Protein AF-A0A7C6DXX5-F1 (afdb_monomer_lite)

pLDDT: mean 93.82, std 5.41, range [56.0, 97.12]

Sequence (101 aa):
MEIGLVSYEPKKVMGFDIHVYYAKRADGSILTPAEHMYNDITCFCDAKTIRSHPNLVAISADGPALRKNRKVNMPWDYLCPTEESYRENLLGLIKNVGSRA

Secondary structure (DSSP, 8-state):
---EEEESSS---TT-SEEEEEEE-TTS-B-PPPTTSEEEE--S--HHHHHH-GGGB-EETTEE--TT-TTT--SS--B-TT-HHHHHHHHHHHHHHHT--

Foldseek 3Di:
DFAEDEDCDLDDDPPHPAYEHAQADLCQDGHDARAPHHYDHDQFRHVPCCVVCVVQFDADPQGGQACPSPSVNHPGTTGDCPPPVSVVVSVVSVVVNVVRD

Radius of gyration: 15.75 Å; chains: 1; bounding box: 38×30×40 Å

Structure (mmCIF, N/CA/C/O backbone):
data_AF-A0A7C6DXX5-F1
#
_entry.id   AF-A0A7C6DXX5-F1
#
loop_
_atom_site.group_PDB
_atom_site.id
_atom_site.type_symbol
_atom_site.label_atom_id
_atom_site.label_alt_id
_atom_site.label_comp_id
_atom_site.label_asym_id
_atom_site.label_entity_id
_atom_site.label_seq_id
_atom_site.pdbx_PDB_ins_code
_atom_site.Cartn_x
_atom_site.Cartn_y
_atom_site.Cartn_z
_atom_site.occupancy
_atom_site.B_iso_or_equiv
_atom_site.auth_seq_id
_atom_site.auth_comp_id
_atom_site.auth_asym_id
_atom_site.auth_atom_id
_atom_site.pdbx_PDB_model_num
ATOM 1 N N . MET A 1 1 ? -18.892 -18.071 11.726 1.00 86.75 1 MET A N 1
ATOM 2 C CA . MET A 1 1 ? -18.371 -17.359 10.543 1.00 86.75 1 MET A CA 1
ATOM 3 C C . MET A 1 1 ? -18.289 -15.905 10.940 1.00 86.75 1 MET A C 1
ATOM 5 O O . MET A 1 1 ? -19.307 -15.399 11.389 1.00 86.75 1 MET A O 1
ATOM 9 N N . GLU A 1 2 ? -17.109 -15.301 10.858 1.00 93.94 2 GLU A N 1
ATOM 10 C CA . GLU A 1 2 ? -16.920 -13.872 11.135 1.00 93.94 2 GLU A CA 1
ATOM 11 C C . GLU A 1 2 ? -17.152 -13.061 9.852 1.00 93.94 2 GLU A C 1
ATOM 13 O O . GLU A 1 2 ? -16.844 -13.535 8.754 1.00 93.94 2 GLU A O 1
ATOM 18 N N . ILE A 1 3 ? -17.704 -11.855 9.983 1.00 96.00 3 ILE A N 1
ATOM 19 C CA . ILE A 1 3 ? -17.984 -10.928 8.883 1.00 96.00 3 ILE A CA 1
ATOM 20 C C . ILE A 1 3 ? -17.135 -9.667 9.064 1.00 96.00 3 ILE A C 1
ATOM 22 O O . ILE A 1 3 ? -17.234 -8.964 10.070 1.00 96.00 3 ILE A O 1
ATOM 26 N N . GLY A 1 4 ? -16.315 -9.356 8.059 1.00 96.38 4 GLY A N 1
ATOM 27 C CA . GLY A 1 4 ? -15.484 -8.154 8.030 1.00 96.38 4 GLY A CA 1
ATOM 28 C C . GLY A 1 4 ? -16.083 -7.018 7.202 1.00 96.38 4 GLY A C 1
ATOM 29 O O . GLY A 1 4 ? -16.708 -7.252 6.168 1.00 96.38 4 GLY A O 1
ATOM 30 N N . LEU A 1 5 ? -15.840 -5.781 7.636 1.00 96.62 5 LEU A N 1
ATOM 31 C CA . LEU A 1 5 ? -16.120 -4.553 6.900 1.00 96.62 5 LEU A CA 1
ATOM 32 C C . LEU A 1 5 ? -14.812 -3.831 6.583 1.00 96.62 5 LEU A C 1
ATOM 34 O O . LEU A 1 5 ? -14.060 -3.482 7.491 1.00 96.62 5 LEU A O 1
ATOM 38 N N . VAL A 1 6 ? -14.590 -3.537 5.304 1.00 96.38 6 VAL A N 1
ATOM 39 C CA . VAL A 1 6 ? -13.553 -2.598 4.867 1.00 96.38 6 VAL A CA 1
ATOM 40 C C . VAL A 1 6 ? -14.210 -1.249 4.577 1.00 96.38 6 VAL A C 1
ATOM 42 O O . VAL A 1 6 ? -15.165 -1.185 3.801 1.00 96.38 6 VAL A O 1
ATOM 45 N N . SER A 1 7 ? -13.730 -0.173 5.201 1.00 95.25 7 SER A N 1
ATOM 46 C CA . SER A 1 7 ? -14.334 1.160 5.115 1.00 95.25 7 SER A CA 1
ATOM 47 C C . SER A 1 7 ? -13.324 2.264 4.792 1.00 95.25 7 SER A C 1
ATOM 49 O O . SER A 1 7 ? -12.125 2.187 5.067 1.00 95.25 7 SER A O 1
ATOM 51 N N . TYR A 1 8 ? -13.846 3.352 4.223 1.00 94.50 8 TYR A N 1
ATOM 52 C CA . TYR A 1 8 ? -13.109 4.603 4.005 1.00 94.50 8 TYR A CA 1
ATOM 53 C C . TYR A 1 8 ? -13.270 5.611 5.147 1.00 94.50 8 TYR A C 1
ATOM 55 O O . TYR A 1 8 ? -12.672 6.688 5.093 1.00 94.50 8 TYR A O 1
ATOM 63 N N . GLU A 1 9 ? -14.052 5.261 6.168 1.00 93.88 9 GLU A N 1
ATOM 64 C CA . GLU A 1 9 ? -14.281 6.051 7.376 1.00 93.88 9 GLU A CA 1
ATOM 65 C C . GLU A 1 9 ? -13.776 5.284 8.605 1.00 93.88 9 GLU A C 1
ATOM 67 O O . GLU A 1 9 ? -14.031 4.076 8.700 1.00 93.88 9 GLU A O 1
ATOM 72 N N . PRO A 1 10 ? -13.104 5.954 9.560 1.00 94.12 10 PRO A N 1
ATOM 73 C CA . PRO A 1 10 ? -12.587 5.334 10.778 1.00 94.12 10 PRO A CA 1
ATOM 74 C C . PRO A 1 10 ? -13.713 5.160 11.810 1.00 94.12 10 PRO A C 1
ATOM 76 O O . PRO A 1 10 ? -13.696 5.745 12.891 1.00 94.12 10 PRO A O 1
ATOM 79 N N . LYS A 1 11 ? -14.757 4.411 11.443 1.00 94.31 11 LYS A N 1
ATOM 80 C CA . LYS A 1 11 ? -15.964 4.225 12.251 1.00 94.31 11 LYS A CA 1
ATOM 81 C C . LYS A 1 11 ? -16.370 2.758 12.285 1.00 94.31 11 LYS A C 1
ATOM 83 O O . LYS A 1 11 ? -16.503 2.114 11.246 1.00 94.31 11 LYS A O 1
ATOM 88 N N . LYS A 1 12 ? -16.647 2.254 13.489 1.00 94.06 12 LYS A N 1
ATOM 89 C CA . LYS A 1 12 ? -17.231 0.924 13.677 1.00 94.06 12 LYS A CA 1
ATOM 90 C C . LYS A 1 12 ? -18.717 0.932 13.336 1.00 94.06 12 LYS A C 1
ATOM 92 O O . LYS A 1 12 ? -19.463 1.827 13.735 1.00 94.06 12 LYS A O 1
ATOM 97 N N . VAL A 1 13 ? -19.132 -0.094 12.604 1.00 95.12 13 VAL A N 1
ATOM 98 C CA . VAL A 1 13 ? -20.520 -0.332 12.198 1.00 95.12 13 VAL A CA 1
ATOM 99 C C . VAL A 1 13 ? -21.017 -1.601 12.880 1.00 95.12 13 VAL A C 1
ATOM 101 O O . VAL A 1 13 ? -20.318 -2.614 12.879 1.00 95.12 13 VAL A O 1
ATOM 104 N N . MET A 1 14 ? -22.213 -1.531 13.468 1.00 95.44 14 MET A N 1
ATOM 105 C CA . MET A 1 14 ? -22.872 -2.667 14.117 1.00 95.44 14 MET A CA 1
ATOM 106 C C . MET A 1 14 ? -23.120 -3.810 13.124 1.00 95.44 14 MET A C 1
ATOM 108 O O . MET A 1 14 ? -23.445 -3.559 11.965 1.00 95.44 14 MET A O 1
ATOM 112 N N . GLY A 1 15 ? -23.018 -5.054 13.597 1.00 95.62 15 GLY A N 1
ATOM 113 C CA . GLY A 1 15 ? -23.259 -6.254 12.784 1.00 95.62 15 GLY A CA 1
ATOM 114 C C . GLY A 1 15 ? -22.035 -6.791 12.033 1.00 95.62 15 GLY A C 1
ATOM 115 O O . GLY A 1 15 ? -22.189 -7.705 11.232 1.00 95.62 15 GLY A O 1
ATOM 116 N N . PHE A 1 16 ? -20.843 -6.247 12.297 1.00 97.00 16 PHE A N 1
ATOM 117 C CA . PHE A 1 16 ? -19.570 -6.736 11.764 1.00 97.00 16 PHE A CA 1
ATOM 118 C C . PHE A 1 16 ? -18.608 -7.074 12.902 1.00 97.00 16 PHE A C 1
ATOM 120 O O . PHE A 1 16 ? -18.532 -6.334 13.885 1.00 97.00 16 PHE A O 1
ATOM 127 N N . ASP A 1 17 ? -17.862 -8.161 12.733 1.00 96.12 17 ASP A N 1
ATOM 128 C CA . ASP A 1 17 ? -16.898 -8.672 13.711 1.00 96.12 17 ASP A CA 1
ATOM 129 C C . ASP A 1 17 ? -15.522 -8.009 13.546 1.00 96.12 17 ASP A C 1
ATOM 131 O O . ASP A 1 17 ? -14.826 -7.743 14.524 1.00 96.12 17 ASP A O 1
ATOM 135 N N . ILE A 1 18 ? -15.142 -7.702 12.299 1.00 96.31 18 ILE A N 1
ATOM 136 C CA . ILE A 1 18 ? -13.840 -7.126 11.942 1.00 96.31 18 ILE A CA 1
ATOM 137 C C . ILE A 1 18 ? -14.053 -5.808 11.200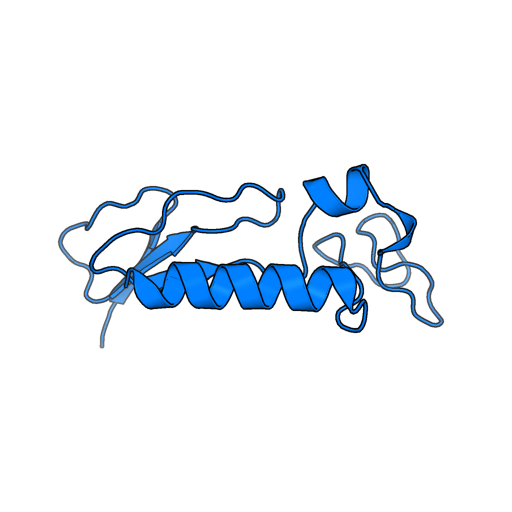 1.00 96.31 18 ILE A C 1
ATOM 139 O O . ILE A 1 18 ? -14.826 -5.742 10.246 1.00 96.31 18 ILE A O 1
ATOM 143 N N . HIS A 1 19 ? -13.308 -4.770 11.580 1.00 97.00 19 HIS A N 1
ATOM 144 C CA . HIS A 1 19 ? -13.302 -3.489 10.876 1.00 97.00 19 HIS A CA 1
ATOM 145 C C . HIS A 1 19 ? -11.900 -3.164 10.372 1.00 97.00 19 HIS A C 1
ATOM 147 O O . HIS A 1 19 ? -10.951 -3.103 11.156 1.00 97.00 19 HIS A O 1
ATOM 153 N N . VAL A 1 20 ? -11.789 -2.925 9.068 1.00 96.38 20 VAL A N 1
ATOM 154 C CA . VAL A 1 20 ? -10.558 -2.537 8.381 1.00 96.38 20 VAL A CA 1
ATOM 155 C C . VAL A 1 20 ? -10.746 -1.145 7.784 1.00 96.38 20 VAL A C 1
ATOM 157 O O . VAL A 1 20 ? -11.692 -0.907 7.039 1.00 96.38 20 VAL A O 1
ATOM 160 N N . TYR A 1 21 ? -9.847 -0.222 8.094 1.00 96.25 21 TYR A N 1
ATOM 161 C CA . TYR A 1 21 ? -9.869 1.155 7.615 1.00 96.25 21 TYR A CA 1
ATOM 162 C C . TYR A 1 21 ? -8.718 1.424 6.645 1.00 96.25 21 TYR A C 1
ATOM 164 O O . TYR A 1 21 ? -7.571 1.110 6.946 1.00 96.25 21 TYR A O 1
ATOM 172 N N . TYR A 1 22 ? -8.992 2.067 5.509 1.00 95.94 22 TYR A N 1
ATOM 173 C CA . TYR A 1 22 ? -7.944 2.491 4.574 1.00 95.94 22 TYR A CA 1
ATOM 174 C C . TYR A 1 22 ? -7.138 3.693 5.090 1.00 95.94 22 TYR A C 1
ATOM 176 O O . TYR A 1 22 ? -7.502 4.844 4.830 1.00 95.94 22 TYR A O 1
ATOM 184 N N . ALA A 1 23 ? -6.003 3.425 5.740 1.00 95.62 23 ALA A N 1
ATOM 185 C CA . ALA A 1 23 ? -5.061 4.434 6.229 1.00 95.62 23 ALA A CA 1
ATOM 186 C C . ALA A 1 23 ? -4.103 4.945 5.136 1.00 95.62 23 ALA A C 1
ATOM 188 O O . ALA A 1 23 ? -3.716 6.113 5.154 1.00 95.62 23 ALA A O 1
ATOM 189 N N . LYS A 1 24 ? -3.753 4.116 4.143 1.00 96.12 24 LYS A N 1
ATOM 190 C CA . LYS A 1 24 ? -3.124 4.571 2.886 1.00 96.12 24 LYS A CA 1
ATOM 191 C C . LYS A 1 24 ? -3.851 3.980 1.692 1.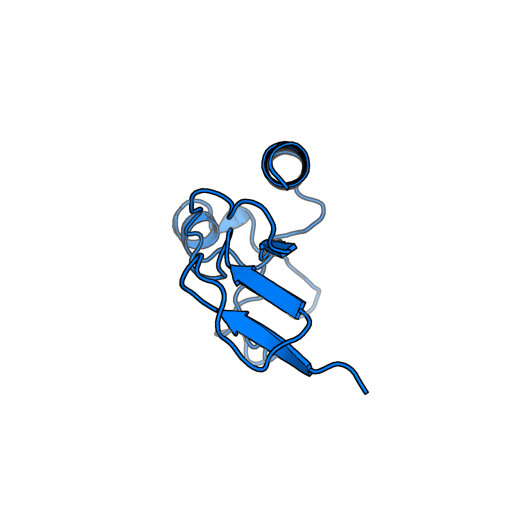00 96.12 24 LYS A C 1
ATOM 193 O O . LYS A 1 24 ? -4.086 2.776 1.652 1.00 96.12 24 LYS A O 1
ATOM 198 N N . ARG A 1 25 ? -4.156 4.812 0.697 1.00 95.69 25 ARG A N 1
ATOM 199 C CA . ARG A 1 25 ? -4.927 4.424 -0.495 1.00 95.69 25 ARG A CA 1
ATOM 200 C C . ARG A 1 25 ? -4.057 4.390 -1.752 1.00 95.69 25 ARG A C 1
ATOM 202 O O . ARG A 1 25 ? -2.979 4.985 -1.805 1.00 95.69 25 ARG A O 1
ATOM 209 N N . ALA A 1 26 ? -4.568 3.736 -2.796 1.00 95.62 26 ALA A N 1
ATOM 210 C CA . ALA A 1 26 ? -3.901 3.613 -4.096 1.00 95.62 26 ALA A CA 1
ATOM 211 C C . ALA A 1 26 ? -3.648 4.958 -4.805 1.00 95.62 26 ALA A C 1
ATOM 213 O O . ALA A 1 26 ? -2.740 5.074 -5.629 1.00 95.62 26 ALA A O 1
ATOM 214 N N . ASP A 1 27 ? -4.427 5.996 -4.491 1.00 95.50 27 ASP A N 1
ATOM 215 C CA . ASP A 1 27 ? -4.215 7.344 -5.026 1.00 95.50 27 ASP A CA 1
ATOM 216 C C . ASP A 1 27 ? -3.002 8.067 -4.406 1.00 95.50 27 ASP A C 1
ATOM 218 O O . ASP A 1 27 ? -2.594 9.116 -4.915 1.00 95.50 27 ASP A O 1
ATOM 222 N N . GLY A 1 28 ? -2.405 7.488 -3.357 1.00 95.38 28 GLY A N 1
ATOM 223 C CA . GLY A 1 28 ? -1.281 8.040 -2.603 1.00 95.38 28 GLY A CA 1
ATOM 224 C C . GLY A 1 28 ? -1.687 8.915 -1.414 1.00 95.38 28 GLY A C 1
ATOM 225 O O . GLY A 1 28 ? -0.825 9.547 -0.803 1.00 95.38 28 GLY A O 1
ATOM 226 N N . SER A 1 29 ? -2.978 8.995 -1.078 1.00 95.50 29 SER A N 1
ATOM 227 C CA . SER A 1 29 ? -3.425 9.643 0.157 1.00 95.50 29 SER A CA 1
ATOM 228 C C . SER A 1 29 ? -3.037 8.809 1.381 1.00 95.50 29 SER A C 1
ATOM 230 O O . SER A 1 29 ? -3.168 7.583 1.390 1.00 95.50 29 SER A O 1
ATOM 232 N N . ILE A 1 30 ? -2.543 9.500 2.411 1.00 94.69 30 ILE A N 1
ATOM 233 C CA . ILE A 1 30 ? -2.209 8.946 3.725 1.00 94.69 30 ILE A CA 1
ATOM 234 C C . ILE A 1 30 ? -3.100 9.668 4.731 1.00 94.69 30 ILE A C 1
ATOM 236 O O . ILE A 1 30 ? -3.126 10.900 4.763 1.00 94.69 30 ILE A O 1
ATOM 240 N N . LEU A 1 31 ? -3.851 8.902 5.510 1.00 93.88 31 LEU A N 1
ATOM 241 C CA . LEU A 1 31 ? -4.827 9.377 6.480 1.00 93.88 31 LEU A CA 1
ATOM 242 C C . LEU A 1 31 ? -4.382 9.001 7.892 1.00 93.88 31 LEU A C 1
ATOM 244 O O . LEU A 1 31 ? -3.522 8.139 8.082 1.00 93.88 31 LEU A O 1
ATOM 248 N N . THR A 1 32 ? -4.969 9.657 8.891 1.00 92.88 32 THR A N 1
ATOM 249 C CA . THR A 1 32 ? -4.735 9.302 10.291 1.00 92.88 32 THR A CA 1
ATOM 250 C C . THR A 1 32 ? -5.217 7.870 10.536 1.00 92.88 32 THR A C 1
ATOM 252 O O . THR A 1 32 ? -6.379 7.591 10.238 1.00 92.88 32 THR A O 1
ATOM 255 N N . PRO A 1 33 ? -4.372 6.972 11.073 1.00 93.31 33 PRO A N 1
ATOM 256 C CA . PRO A 1 33 ? -4.785 5.612 11.406 1.00 93.31 33 PRO A CA 1
ATOM 257 C C . PRO A 1 33 ? -5.974 5.600 12.367 1.00 93.31 33 PRO A C 1
ATOM 259 O O . PRO A 1 33 ? -6.044 6.425 13.278 1.00 93.31 33 PRO A O 1
ATOM 262 N N . ALA A 1 34 ? -6.896 4.666 12.160 1.00 93.81 34 ALA A N 1
ATOM 263 C CA . ALA A 1 34 ? -8.034 4.454 13.036 1.00 93.81 34 ALA A CA 1
ATOM 264 C C . ALA A 1 34 ? -7.603 3.688 14.291 1.00 93.81 34 ALA A C 1
ATOM 266 O O . ALA A 1 34 ? -6.966 2.638 14.188 1.00 93.81 34 ALA A O 1
ATOM 267 N N . GLU A 1 35 ? -7.992 4.190 15.460 1.00 91.06 35 GLU A N 1
ATOM 268 C CA . GLU A 1 35 ? -7.808 3.487 16.729 1.00 91.06 35 GLU A CA 1
ATOM 269 C C . GLU A 1 35 ? -8.776 2.296 16.824 1.00 91.06 35 GLU A C 1
ATOM 271 O O . GLU A 1 35 ? -9.933 2.373 16.395 1.00 91.06 35 GLU A O 1
ATOM 276 N N . HIS A 1 36 ? -8.315 1.182 17.403 1.00 89.56 36 HIS A N 1
ATOM 277 C CA . HIS A 1 36 ? -9.122 -0.022 17.651 1.00 89.56 36 HIS A CA 1
ATOM 278 C C . HIS A 1 36 ? -9.725 -0.685 16.396 1.00 89.56 36 HIS A C 1
ATOM 280 O O . HIS A 1 36 ? -10.724 -1.411 16.500 1.00 89.56 36 HIS A O 1
ATOM 286 N N . MET A 1 37 ? -9.150 -0.434 15.221 1.00 93.56 37 MET A N 1
ATOM 287 C CA . MET A 1 37 ? -9.495 -1.050 13.938 1.00 93.56 37 MET A CA 1
ATOM 288 C C . MET A 1 37 ? -8.214 -1.550 13.265 1.00 93.56 37 MET A C 1
ATOM 290 O O . MET A 1 37 ? -7.123 -1.032 13.507 1.00 93.56 37 MET A O 1
ATOM 294 N N . TYR A 1 38 ? -8.339 -2.522 12.365 1.00 95.00 38 TYR A N 1
ATOM 295 C CA . TYR A 1 38 ? -7.232 -2.849 11.473 1.00 95.00 38 TYR A CA 1
ATOM 296 C C . TYR A 1 38 ? -7.044 -1.708 10.477 1.00 95.00 38 TYR A C 1
ATOM 298 O O . TYR A 1 38 ? -8.013 -1.157 9.962 1.00 95.00 38 TYR A O 1
ATOM 306 N N . ASN A 1 39 ? -5.798 -1.356 10.186 1.00 95.38 39 ASN A N 1
ATOM 307 C CA . ASN A 1 39 ? -5.478 -0.295 9.241 1.00 95.38 39 ASN A CA 1
ATOM 308 C C . ASN A 1 39 ? -4.864 -0.907 7.976 1.00 95.38 39 ASN A C 1
ATOM 310 O O . ASN A 1 39 ? -3.783 -1.490 8.025 1.00 95.38 39 ASN A O 1
ATOM 314 N N . ASP A 1 40 ? -5.557 -0.766 6.850 1.00 95.75 40 ASP A N 1
ATOM 315 C CA . ASP A 1 40 ? -5.070 -1.129 5.522 1.00 95.75 40 ASP A CA 1
ATOM 316 C C . ASP A 1 40 ? -4.123 -0.046 4.998 1.00 95.75 40 ASP A C 1
ATOM 318 O O . ASP A 1 40 ? -4.409 1.159 5.040 1.00 95.75 40 ASP A O 1
ATOM 322 N N . ILE A 1 41 ? -2.978 -0.496 4.496 1.00 96.12 41 ILE A N 1
ATOM 323 C CA . ILE A 1 41 ? -1.985 0.345 3.847 1.00 96.12 41 ILE A CA 1
ATOM 324 C C . ILE A 1 41 ? -1.771 -0.207 2.446 1.00 96.12 41 ILE A C 1
ATOM 326 O O . ILE A 1 41 ? -1.125 -1.238 2.256 1.00 96.12 41 ILE A O 1
ATOM 330 N N . THR A 1 42 ? -2.230 0.532 1.441 1.00 95.88 42 THR A N 1
ATOM 331 C CA . THR A 1 42 ? -1.861 0.235 0.061 1.00 95.88 42 THR A CA 1
ATOM 332 C C . THR A 1 42 ? -0.379 0.547 -0.144 1.00 95.88 42 THR A C 1
ATOM 334 O O . THR A 1 42 ? 0.021 1.710 -0.149 1.00 95.88 42 THR A O 1
ATOM 337 N N . CYS A 1 43 ? 0.440 -0.487 -0.322 1.00 95.38 43 CYS A N 1
ATOM 338 C CA . CYS A 1 43 ? 1.882 -0.369 -0.530 1.00 95.38 43 CYS A CA 1
ATOM 339 C C . CYS A 1 43 ? 2.202 0.170 -1.934 1.00 95.38 43 CYS A C 1
ATOM 341 O O . CYS A 1 43 ? 2.137 1.372 -2.158 1.00 95.38 43 CYS A O 1
ATOM 343 N N . PHE A 1 44 ? 2.490 -0.706 -2.899 1.00 94.81 44 PHE A N 1
ATOM 344 C CA . PHE A 1 44 ? 3.121 -0.357 -4.182 1.00 94.81 44 PHE A CA 1
ATOM 345 C C . PHE A 1 44 ? 2.230 0.374 -5.200 1.00 94.81 44 PHE A C 1
ATOM 347 O O . PHE A 1 44 ? 2.721 0.770 -6.255 1.00 94.81 44 PHE A O 1
ATOM 354 N N . CYS A 1 45 ? 0.945 0.575 -4.904 1.00 96.50 45 CYS A N 1
ATOM 355 C CA . CYS A 1 45 ? 0.081 1.452 -5.690 1.00 96.50 45 CYS A CA 1
ATOM 356 C C . CYS A 1 45 ? 0.033 2.827 -5.023 1.00 96.50 45 CYS A C 1
ATOM 358 O O . CYS A 1 45 ? -0.516 2.992 -3.932 1.00 96.50 45 CYS A O 1
ATOM 360 N N . ASP A 1 46 ? 0.634 3.816 -5.677 1.00 97.00 46 ASP A N 1
ATOM 361 C CA . ASP A 1 46 ? 0.725 5.175 -5.156 1.00 97.00 46 ASP A CA 1
ATOM 362 C C . ASP A 1 46 ? 0.729 6.180 -6.308 1.00 97.00 46 ASP A C 1
ATOM 364 O O . ASP A 1 46 ? 1.771 6.598 -6.821 1.00 97.00 46 ASP A O 1
ATOM 368 N N . ALA A 1 47 ? -0.470 6.552 -6.755 1.00 96.56 47 ALA A N 1
ATOM 369 C CA . ALA A 1 47 ? -0.623 7.422 -7.913 1.00 96.56 47 ALA A CA 1
ATOM 370 C C . ALA A 1 47 ? 0.007 8.808 -7.692 1.00 96.56 47 ALA A C 1
ATOM 372 O O . ALA A 1 47 ? 0.477 9.426 -8.648 1.00 96.56 47 ALA A O 1
ATOM 373 N N . LYS A 1 48 ? 0.032 9.312 -6.450 1.00 96.94 48 LYS A N 1
ATOM 374 C CA . LYS A 1 48 ? 0.684 10.581 -6.106 1.00 96.94 48 LYS A CA 1
ATOM 375 C C . LYS A 1 48 ? 2.193 10.486 -6.315 1.00 96.94 48 LYS A C 1
ATOM 377 O O . LYS A 1 48 ? 2.745 11.315 -7.033 1.00 96.94 48 LYS A O 1
ATOM 382 N N . THR A 1 49 ? 2.831 9.464 -5.753 1.00 96.19 49 THR A N 1
ATOM 383 C CA . THR A 1 49 ? 4.275 9.250 -5.887 1.00 96.19 49 THR A CA 1
ATOM 384 C C . THR A 1 49 ? 4.666 9.004 -7.340 1.00 96.19 49 THR A C 1
ATOM 386 O O . THR A 1 49 ? 5.600 9.637 -7.816 1.00 96.19 49 THR A O 1
ATOM 389 N N . ILE A 1 50 ? 3.911 8.185 -8.078 1.00 96.75 50 ILE A N 1
ATOM 390 C CA . ILE A 1 50 ? 4.167 7.911 -9.503 1.00 96.75 50 ILE A CA 1
ATOM 391 C C . ILE A 1 50 ? 4.069 9.183 -10.356 1.00 96.75 50 ILE A C 1
ATOM 393 O O . ILE A 1 50 ? 4.878 9.377 -11.260 1.00 96.75 50 ILE A O 1
ATOM 397 N N . ARG A 1 51 ? 3.102 10.071 -10.083 1.00 95.88 51 ARG A N 1
ATOM 398 C CA . ARG A 1 51 ? 2.983 11.348 -10.811 1.00 95.88 51 ARG A CA 1
ATOM 399 C C . ARG A 1 51 ? 4.170 12.275 -10.558 1.00 95.88 51 ARG A C 1
ATOM 401 O O . ARG A 1 51 ? 4.604 12.947 -11.487 1.00 95.88 51 ARG A O 1
ATOM 408 N N . SER A 1 52 ? 4.668 12.326 -9.324 1.00 96.81 52 SER A N 1
ATOM 409 C CA . SER A 1 52 ? 5.801 13.182 -8.954 1.00 96.81 52 SER A CA 1
ATOM 410 C C . SER A 1 52 ? 7.159 12.588 -9.342 1.00 96.81 52 SER A C 1
ATOM 412 O O . SER A 1 52 ? 8.064 13.337 -9.689 1.00 96.81 52 SER A O 1
ATOM 414 N N . HIS A 1 53 ? 7.291 11.261 -9.315 1.00 96.25 53 HIS A N 1
ATOM 415 C CA . HIS A 1 53 ? 8.532 10.526 -9.565 1.00 96.25 53 HIS A CA 1
ATOM 416 C C . HIS A 1 53 ? 8.272 9.343 -10.515 1.00 96.25 53 HIS A C 1
ATOM 418 O O . HIS A 1 53 ? 8.311 8.178 -10.106 1.00 96.25 53 HIS A O 1
ATOM 424 N N . PRO A 1 54 ? 7.983 9.607 -11.802 1.00 96.00 54 PRO A N 1
ATOM 425 C CA . PRO A 1 54 ? 7.639 8.559 -12.766 1.00 96.00 54 PRO A CA 1
ATOM 426 C C . PRO A 1 54 ? 8.778 7.560 -13.019 1.00 96.00 54 PRO A C 1
ATOM 428 O O . PRO A 1 54 ? 8.528 6.457 -13.497 1.00 96.00 54 PRO A O 1
ATOM 431 N N . ASN A 1 55 ? 10.018 7.918 -12.681 1.00 95.31 55 ASN A N 1
ATOM 432 C CA . ASN A 1 55 ? 11.185 7.040 -12.742 1.00 95.31 55 ASN A CA 1
ATOM 433 C C . ASN A 1 55 ? 11.148 5.890 -11.718 1.00 95.31 55 ASN A C 1
ATOM 435 O O . ASN A 1 55 ? 11.901 4.938 -11.879 1.00 95.31 55 ASN A O 1
ATOM 439 N N . LEU A 1 56 ? 10.286 5.957 -10.696 1.00 96.44 56 LEU A N 1
ATOM 440 C CA . LEU A 1 56 ? 10.150 4.910 -9.673 1.00 96.44 56 LEU A CA 1
ATOM 441 C C . LEU A 1 56 ? 9.162 3.798 -10.057 1.00 96.44 56 LEU A C 1
ATOM 443 O O . LEU A 1 56 ? 8.947 2.859 -9.290 1.00 96.44 56 LEU A O 1
ATOM 447 N N . VAL A 1 57 ? 8.515 3.908 -11.218 1.00 97.12 57 VAL A N 1
ATOM 448 C CA . VAL A 1 57 ? 7.599 2.883 -11.731 1.00 97.12 57 VAL A CA 1
ATOM 449 C C . VAL A 1 57 ? 8.361 1.577 -11.950 1.00 97.12 57 VAL A C 1
ATOM 451 O O . VAL A 1 57 ? 9.466 1.582 -12.488 1.00 97.12 57 VAL A O 1
ATOM 454 N N . ALA A 1 58 ? 7.769 0.449 -11.557 1.00 96.44 58 ALA A N 1
ATOM 455 C CA . ALA A 1 58 ? 8.368 -0.862 -11.788 1.00 96.44 58 ALA A CA 1
ATOM 456 C C . ALA A 1 58 ? 8.504 -1.144 -13.294 1.00 96.44 58 ALA A C 1
ATOM 458 O O . ALA A 1 58 ? 7.598 -0.840 -14.074 1.00 96.44 58 ALA A O 1
ATOM 459 N N . ILE A 1 59 ? 9.614 -1.753 -13.710 1.00 95.38 59 ILE A N 1
ATOM 460 C CA . ILE A 1 59 ? 9.892 -2.085 -15.114 1.00 95.38 59 ILE A CA 1
ATOM 461 C C . ILE A 1 59 ? 10.173 -3.584 -15.223 1.00 95.38 59 ILE A C 1
ATOM 463 O O . ILE A 1 59 ? 10.927 -4.136 -14.424 1.00 95.38 59 ILE A O 1
ATOM 467 N N . SER A 1 60 ? 9.580 -4.233 -16.223 1.00 93.25 60 SER A N 1
ATOM 468 C CA . SER A 1 60 ? 9.894 -5.608 -16.622 1.00 93.25 60 SER A CA 1
ATOM 469 C C . SER A 1 60 ? 10.344 -5.659 -18.087 1.00 93.25 60 SER A C 1
ATOM 471 O O . SER A 1 60 ? 10.407 -4.632 -18.770 1.00 93.25 60 SER A O 1
ATOM 473 N N . ALA A 1 61 ? 10.621 -6.862 -18.600 1.00 95.75 61 ALA A N 1
ATOM 474 C CA . ALA A 1 61 ? 10.894 -7.078 -20.024 1.00 95.75 61 ALA A CA 1
ATOM 475 C C . ALA A 1 61 ? 9.741 -6.605 -20.938 1.00 95.75 61 ALA A C 1
ATOM 477 O O . ALA A 1 61 ? 9.975 -6.199 -22.075 1.00 95.75 61 ALA A O 1
ATOM 478 N N . ASP A 1 62 ? 8.509 -6.583 -20.422 1.00 95.19 62 ASP A N 1
ATOM 479 C CA . ASP A 1 62 ? 7.314 -6.123 -21.138 1.00 95.19 62 ASP A CA 1
ATOM 480 C C . ASP A 1 62 ? 7.056 -4.613 -20.989 1.00 95.19 62 ASP A C 1
ATOM 482 O O . ASP A 1 62 ? 6.041 -4.089 -21.465 1.00 95.19 62 ASP A O 1
ATOM 486 N N . GLY A 1 63 ? 7.988 -3.888 -20.366 1.00 94.81 63 GLY A N 1
ATOM 487 C CA . GLY A 1 63 ? 7.946 -2.442 -20.179 1.00 94.81 63 GLY A CA 1
ATOM 488 C C . GLY A 1 63 ? 7.455 -2.014 -18.788 1.00 94.81 63 GLY A C 1
ATOM 489 O O . GLY A 1 63 ? 7.484 -2.800 -17.841 1.00 94.81 63 GLY A O 1
ATOM 490 N N . PRO A 1 64 ? 7.036 -0.745 -18.627 1.00 96.06 64 PRO A N 1
ATOM 491 C CA . PRO A 1 64 ? 6.670 -0.200 -17.323 1.00 96.06 64 PRO A CA 1
ATOM 492 C C . PRO A 1 64 ? 5.319 -0.743 -16.835 1.00 96.06 64 PRO A C 1
ATOM 494 O O . PRO A 1 64 ? 4.385 -0.909 -17.628 1.00 96.06 64 PRO A O 1
ATOM 497 N N . ALA A 1 65 ? 5.195 -0.958 -15.525 1.00 96.25 65 ALA A N 1
ATOM 498 C CA . ALA A 1 65 ? 3.998 -1.442 -14.836 1.00 96.25 65 ALA A CA 1
ATOM 499 C C . ALA A 1 65 ? 2.943 -0.333 -14.677 1.00 96.25 65 ALA A C 1
ATOM 501 O O . ALA A 1 65 ? 2.589 0.085 -13.574 1.00 96.25 65 ALA A O 1
ATOM 502 N N . LEU A 1 66 ? 2.464 0.170 -15.811 1.00 95.50 66 LEU A N 1
ATOM 503 C CA . LEU A 1 66 ? 1.421 1.186 -15.902 1.00 95.50 66 LEU A CA 1
ATOM 504 C C . LEU A 1 66 ? 0.143 0.565 -16.459 1.00 95.50 66 LEU A C 1
ATOM 506 O O . LEU A 1 66 ? 0.204 -0.261 -17.368 1.00 95.50 66 LEU A O 1
ATOM 510 N N . ARG A 1 67 ? -1.019 1.061 -16.034 1.00 94.19 67 ARG A N 1
ATOM 511 C CA . ARG A 1 67 ? -2.335 0.686 -16.586 1.00 94.19 67 ARG A CA 1
ATOM 512 C C . ARG A 1 67 ? -2.419 0.883 -18.096 1.00 94.19 67 ARG A C 1
ATOM 514 O O . ARG A 1 67 ? -3.118 0.157 -18.791 1.00 94.19 67 ARG A O 1
ATOM 521 N N . LYS A 1 68 ? -1.687 1.872 -18.623 1.00 93.50 68 LYS A N 1
ATOM 522 C CA . LYS A 1 68 ? -1.622 2.146 -20.067 1.00 93.50 68 LYS A CA 1
ATOM 523 C C . LYS A 1 68 ? -0.773 1.135 -20.851 1.00 93.50 68 LYS A C 1
ATOM 525 O O . LYS A 1 68 ? -0.827 1.137 -22.079 1.00 93.50 68 LYS A O 1
ATOM 530 N N . ASN A 1 69 ? 0.017 0.293 -20.180 1.00 94.62 69 ASN A N 1
ATOM 531 C CA . ASN A 1 69 ? 0.810 -0.742 -20.831 1.00 94.62 69 ASN A CA 1
ATOM 532 C C . ASN A 1 69 ? -0.047 -1.993 -21.094 1.00 94.62 69 ASN A C 1
ATOM 534 O O . ASN A 1 69 ? -0.229 -2.851 -20.230 1.00 94.62 69 ASN A O 1
ATOM 538 N N . ARG A 1 70 ? -0.540 -2.111 -22.332 1.00 91.75 70 ARG A N 1
ATOM 539 C CA . ARG A 1 70 ? -1.405 -3.217 -22.781 1.00 91.75 70 ARG A CA 1
ATOM 540 C C . ARG A 1 70 ? -0.718 -4.587 -22.826 1.00 91.75 70 ARG A C 1
ATOM 542 O O . ARG A 1 70 ? -1.410 -5.589 -22.956 1.00 91.75 70 ARG A O 1
ATOM 549 N N . LYS A 1 71 ? 0.618 -4.652 -22.747 1.00 93.19 71 LYS A N 1
ATOM 550 C CA . LYS A 1 71 ? 1.339 -5.935 -22.701 1.00 93.19 71 LYS A CA 1
ATOM 551 C C . LYS A 1 71 ? 1.169 -6.640 -21.353 1.00 93.19 71 LYS A C 1
ATOM 553 O O . LYS A 1 71 ? 1.073 -7.857 -21.323 1.00 93.19 71 LYS A O 1
ATOM 558 N N . VAL A 1 72 ? 1.092 -5.869 -20.265 1.00 85.94 72 VAL A N 1
ATOM 559 C CA . VAL A 1 72 ? 0.970 -6.382 -18.886 1.00 85.94 72 VAL A CA 1
ATOM 560 C C . VAL A 1 72 ? -0.443 -6.273 -18.309 1.00 85.94 72 VAL A C 1
ATOM 562 O O . VAL A 1 72 ? -0.758 -7.015 -17.389 1.00 85.94 72 VAL A O 1
ATOM 565 N N . ASN A 1 73 ? -1.310 -5.400 -18.844 1.00 87.38 73 ASN A N 1
ATOM 566 C CA . ASN A 1 73 ? -2.718 -5.256 -18.424 1.00 87.38 73 ASN A CA 1
ATOM 567 C C . ASN A 1 73 ? -2.903 -5.118 -16.900 1.00 87.38 73 ASN A C 1
ATOM 569 O O . ASN A 1 73 ? -3.736 -5.783 -16.285 1.00 87.38 73 ASN A O 1
ATOM 573 N N . MET A 1 74 ? -2.115 -4.235 -16.285 1.00 89.69 74 MET A N 1
ATOM 574 C CA . MET A 1 74 ? -2.159 -4.016 -14.841 1.00 89.69 74 MET A CA 1
ATOM 575 C C . MET A 1 74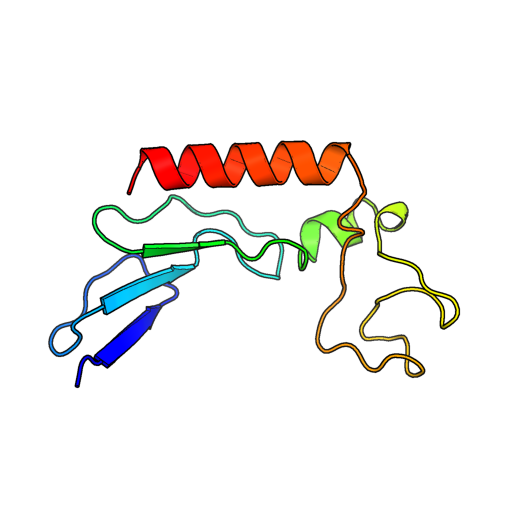 ? -3.425 -3.241 -14.430 1.00 89.69 74 MET A C 1
ATOM 577 O O . MET A 1 74 ? -3.777 -2.266 -15.097 1.00 89.69 74 MET A O 1
ATOM 581 N N . PRO A 1 75 ? -4.084 -3.594 -13.307 1.00 91.81 75 PRO A N 1
ATOM 582 C CA . PRO A 1 75 ? -5.241 -2.851 -12.797 1.00 91.81 75 PRO A CA 1
ATOM 583 C C . PRO A 1 75 ? -4.858 -1.496 -12.182 1.00 91.81 75 PRO A C 1
ATOM 585 O O . PRO A 1 75 ?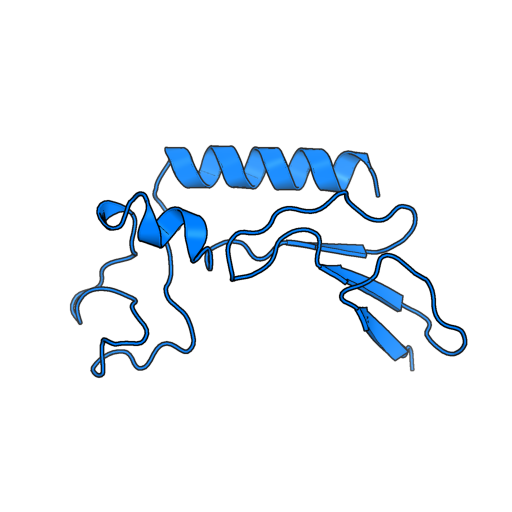 -5.701 -0.605 -12.079 1.00 91.81 75 PRO A O 1
ATOM 588 N N . TRP A 1 76 ? -3.586 -1.324 -11.810 1.00 95.38 76 TRP A N 1
ATOM 589 C CA . TRP A 1 76 ? -3.016 -0.116 -11.213 1.00 95.38 76 TRP A CA 1
ATOM 590 C C . TRP A 1 76 ? -1.649 0.210 -11.811 1.00 95.38 76 TRP A C 1
ATOM 592 O O . TRP A 1 76 ? -1.056 -0.593 -12.528 1.00 95.38 76 TRP A O 1
ATOM 602 N N . ASP A 1 77 ? -1.178 1.420 -11.528 1.00 96.12 77 ASP A N 1
ATOM 603 C CA . ASP A 1 77 ? 0.204 1.811 -11.774 1.00 96.12 77 ASP A CA 1
ATOM 604 C C . ASP A 1 77 ? 1.023 1.392 -10.538 1.00 96.12 77 ASP A C 1
ATOM 606 O O . ASP A 1 77 ? 0.602 1.659 -9.408 1.00 96.12 77 ASP A O 1
ATOM 610 N N . TYR A 1 78 ? 2.153 0.710 -10.737 1.00 96.56 78 TYR A N 1
ATOM 611 C CA . TYR A 1 78 ? 2.938 0.117 -9.648 1.00 96.56 78 TYR A CA 1
ATOM 612 C C . TYR A 1 78 ? 4.329 0.737 -9.536 1.00 96.56 78 TYR A C 1
ATOM 614 O O . TYR A 1 78 ? 5.048 0.890 -10.525 1.00 96.56 78 TYR A O 1
ATOM 622 N N . LEU A 1 79 ? 4.723 1.044 -8.303 1.00 96.94 79 LEU A N 1
ATOM 623 C CA . LEU A 1 79 ? 6.089 1.410 -7.947 1.00 96.94 79 LEU A CA 1
ATOM 624 C C . LEU A 1 79 ? 6.981 0.177 -7.822 1.00 96.94 79 LEU A C 1
ATOM 626 O O . LEU A 1 79 ? 6.521 -0.913 -7.478 1.00 96.94 79 LEU A O 1
ATOM 630 N N . CYS A 1 80 ? 8.271 0.367 -8.082 1.00 95.75 80 CYS A N 1
ATOM 631 C CA . CYS A 1 80 ? 9.281 -0.667 -7.934 1.00 95.75 80 CYS A CA 1
ATOM 632 C C . CYS A 1 80 ? 9.462 -1.037 -6.447 1.00 95.75 80 CYS A C 1
ATOM 634 O O . CYS A 1 80 ? 9.855 -0.181 -5.654 1.00 95.75 80 CYS A O 1
ATOM 636 N N . PRO A 1 81 ? 9.218 -2.295 -6.035 1.00 93.00 81 PRO A N 1
ATOM 637 C CA . PRO A 1 81 ? 9.322 -2.694 -4.628 1.00 93.00 81 PRO A CA 1
ATOM 638 C C . PRO A 1 81 ? 10.770 -2.743 -4.115 1.00 93.00 81 PRO A C 1
ATOM 640 O O . PRO A 1 81 ? 10.988 -2.790 -2.905 1.00 93.00 81 PRO A O 1
ATOM 643 N N . THR A 1 82 ? 11.757 -2.745 -5.016 1.00 94.06 82 THR A N 1
ATOM 644 C CA . THR A 1 82 ? 13.186 -2.721 -4.674 1.00 94.06 82 THR A CA 1
ATOM 645 C C . THR A 1 82 ? 13.763 -1.310 -4.617 1.00 94.06 82 THR A C 1
ATOM 647 O O . THR A 1 82 ? 14.935 -1.169 -4.289 1.00 94.06 82 THR A O 1
ATOM 650 N N . GLU A 1 83 ? 12.974 -0.276 -4.927 1.00 95.06 83 GLU A N 1
ATOM 651 C CA . GLU A 1 83 ? 13.401 1.112 -4.756 1.00 95.06 83 GLU A CA 1
ATOM 652 C C . GLU A 1 83 ? 13.602 1.403 -3.264 1.00 95.06 83 GLU A C 1
ATOM 654 O O . GLU A 1 83 ? 12.642 1.429 -2.488 1.00 95.06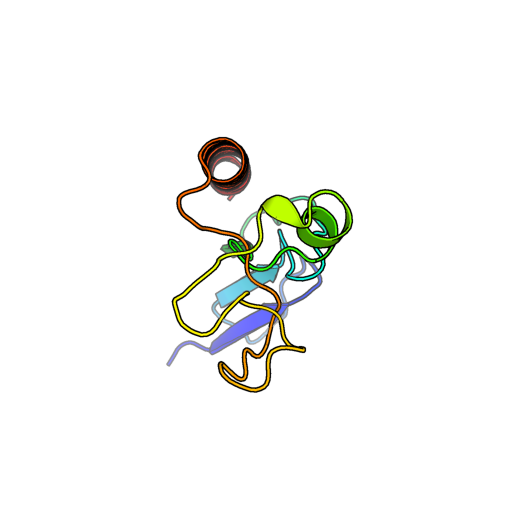 83 GLU A O 1
ATOM 659 N N . GLU A 1 84 ? 14.855 1.601 -2.855 1.00 95.25 84 GLU A N 1
ATOM 660 C CA . GLU A 1 84 ? 15.234 1.674 -1.441 1.00 95.25 84 GLU A CA 1
ATOM 661 C C . GLU A 1 84 ? 14.550 2.838 -0.732 1.00 95.25 84 GLU A C 1
ATOM 663 O O . GLU A 1 84 ? 13.912 2.638 0.304 1.00 95.25 84 GLU A O 1
ATOM 668 N N . SER A 1 85 ? 14.593 4.021 -1.348 1.00 92.19 85 SER A N 1
ATOM 669 C CA . SER A 1 85 ? 13.995 5.239 -0.800 1.00 92.19 85 SER A CA 1
ATOM 670 C C . SER A 1 85 ? 12.489 5.084 -0.563 1.00 92.19 85 SER A C 1
ATOM 672 O O . SER A 1 85 ? 11.951 5.495 0.468 1.00 92.19 85 SER A O 1
ATOM 674 N N . TYR A 1 86 ? 11.784 4.441 -1.493 1.00 92.88 86 TYR A N 1
ATOM 675 C CA . TYR A 1 86 ? 10.357 4.187 -1.366 1.00 92.88 86 TYR A CA 1
ATOM 676 C C . TYR A 1 86 ? 10.057 3.139 -0.290 1.00 92.88 86 TYR A C 1
ATOM 678 O O . TYR A 1 86 ? 9.155 3.323 0.533 1.00 92.88 86 TYR A O 1
ATOM 686 N N . ARG A 1 87 ? 10.836 2.054 -0.269 1.00 95.19 87 ARG A N 1
ATOM 687 C CA . ARG A 1 87 ? 10.693 0.963 0.698 1.00 95.19 87 ARG A CA 1
ATOM 688 C C . ARG A 1 87 ? 10.888 1.451 2.132 1.00 95.19 87 ARG A C 1
ATOM 690 O O . ARG A 1 87 ? 10.087 1.102 2.996 1.00 95.19 87 ARG A O 1
ATOM 697 N N . GLU A 1 88 ? 11.911 2.261 2.388 1.00 95.88 88 GL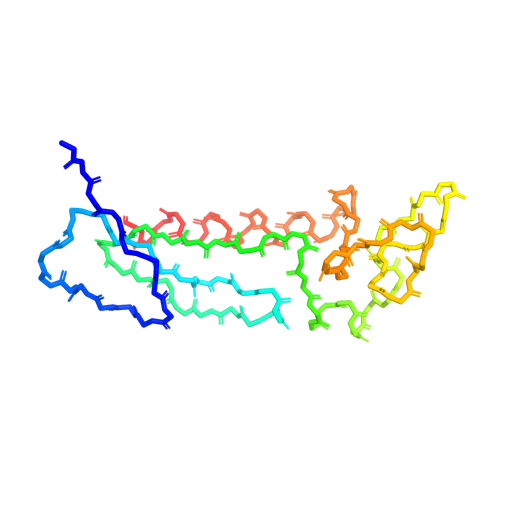U A N 1
ATOM 698 C CA . GLU A 1 88 ? 12.179 2.825 3.717 1.00 95.88 88 GLU A CA 1
ATOM 699 C C . GLU A 1 88 ? 11.029 3.714 4.200 1.00 95.88 88 GLU A C 1
ATOM 701 O O . GLU A 1 88 ? 10.542 3.546 5.320 1.00 95.88 88 GLU A O 1
ATOM 706 N N . ASN A 1 89 ? 10.525 4.590 3.327 1.00 93.75 89 ASN A N 1
ATOM 707 C CA . ASN A 1 89 ? 9.374 5.440 3.628 1.00 93.75 89 ASN A CA 1
ATOM 708 C C . ASN A 1 89 ? 8.114 4.619 3.949 1.00 93.75 89 ASN A C 1
ATOM 710 O O . ASN A 1 89 ? 7.410 4.901 4.921 1.00 93.75 89 ASN A O 1
ATOM 714 N N . LEU A 1 90 ? 7.838 3.577 3.160 1.00 95.19 90 LEU A N 1
ATOM 715 C CA . LEU A 1 90 ? 6.688 2.700 3.364 1.00 95.19 90 LEU A CA 1
ATOM 716 C C . LEU A 1 90 ? 6.788 1.911 4.678 1.00 95.19 90 LEU A C 1
ATOM 718 O O . LEU A 1 90 ? 5.809 1.831 5.417 1.00 95.19 90 LEU A O 1
ATOM 722 N N . LEU A 1 91 ? 7.962 1.365 5.004 1.00 95.50 91 LEU A N 1
ATOM 723 C CA . LEU A 1 91 ? 8.193 0.678 6.279 1.00 95.50 91 LEU A CA 1
ATOM 724 C C . LEU A 1 91 ? 8.053 1.633 7.471 1.00 95.50 91 LEU A C 1
ATOM 726 O O . LEU A 1 91 ? 7.475 1.259 8.493 1.00 95.50 91 LEU A O 1
ATOM 730 N N . GLY A 1 92 ? 8.518 2.877 7.329 1.00 94.94 92 GLY A N 1
ATOM 731 C CA . GLY A 1 92 ? 8.298 3.934 8.315 1.00 94.94 92 GLY A CA 1
ATOM 732 C C . GLY A 1 92 ? 6.810 4.205 8.557 1.00 94.94 92 GLY A C 1
ATOM 733 O O . GLY A 1 92 ? 6.377 4.290 9.708 1.00 94.94 92 GLY A O 1
ATOM 734 N N . LEU A 1 93 ? 6.008 4.264 7.489 1.00 94.31 93 LEU A N 1
ATOM 735 C CA . LEU A 1 93 ? 4.556 4.409 7.589 1.00 94.31 93 LEU A CA 1
ATOM 736 C C . LEU A 1 93 ? 3.900 3.202 8.271 1.00 94.31 93 LEU A C 1
ATOM 738 O O . LEU A 1 93 ? 3.098 3.395 9.182 1.00 94.31 93 LEU A O 1
ATOM 742 N N . ILE A 1 94 ? 4.257 1.977 7.873 1.00 95.00 94 ILE A N 1
ATOM 743 C CA . ILE A 1 94 ? 3.739 0.742 8.485 1.00 95.00 94 ILE A CA 1
ATOM 744 C C . ILE A 1 94 ? 4.033 0.730 9.986 1.00 95.00 94 ILE A C 1
ATOM 746 O O . ILE A 1 94 ? 3.143 0.445 10.784 1.00 95.00 94 ILE A O 1
ATOM 750 N N . LYS A 1 95 ? 5.252 1.105 10.390 1.00 94.19 95 LYS A N 1
ATOM 751 C CA . LYS A 1 95 ? 5.630 1.205 11.804 1.00 94.19 95 LYS A CA 1
ATOM 752 C C . LYS A 1 95 ? 4.811 2.265 12.548 1.00 94.19 95 LYS A C 1
ATOM 754 O O . LYS A 1 95 ? 4.374 2.008 13.665 1.00 94.19 95 LYS A O 1
ATOM 759 N N . ASN A 1 96 ? 4.585 3.434 11.944 1.00 90.75 96 ASN A N 1
ATOM 760 C CA . ASN A 1 96 ? 3.765 4.493 12.542 1.00 90.75 96 ASN A CA 1
ATOM 761 C C . ASN A 1 96 ? 2.314 4.029 12.741 1.00 90.75 96 ASN A C 1
ATOM 763 O O . ASN A 1 96 ? 1.777 4.139 13.840 1.00 90.75 96 ASN A O 1
ATOM 767 N N . VAL A 1 97 ? 1.714 3.435 11.710 1.00 90.75 97 VAL A N 1
ATOM 768 C CA . VAL A 1 97 ? 0.348 2.898 11.757 1.00 90.75 97 VAL A CA 1
ATOM 769 C C . VAL A 1 97 ? 0.234 1.786 12.799 1.00 90.75 97 VAL A C 1
ATOM 771 O O . VAL A 1 97 ? -0.650 1.837 13.646 1.00 90.75 97 VAL A O 1
ATOM 774 N N . GLY A 1 98 ? 1.165 0.828 12.795 1.00 85.06 98 GLY A N 1
ATOM 775 C CA . GLY A 1 98 ? 1.183 -0.282 13.749 1.00 85.06 98 GLY A CA 1
ATOM 776 C C . GLY A 1 98 ? 1.410 0.146 15.201 1.00 85.06 98 GLY A C 1
ATOM 777 O O . GLY A 1 98 ? 1.001 -0.566 16.106 1.00 85.06 98 GLY A O 1
ATOM 778 N N . SER A 1 99 ? 2.016 1.314 15.443 1.00 82.56 99 SER A N 1
ATOM 779 C CA . SER A 1 99 ? 2.168 1.865 16.799 1.00 82.56 99 SER A CA 1
ATOM 780 C C . SER A 1 99 ? 0.901 2.523 17.361 1.00 82.56 99 SER A C 1
ATOM 782 O O . SER A 1 99 ? 0.884 2.885 18.535 1.00 82.56 99 SER A O 1
ATOM 784 N N . ARG A 1 100 ? -0.133 2.712 16.528 1.00 65.62 100 ARG A N 1
ATOM 785 C CA . ARG A 1 100 ? -1.401 3.382 16.871 1.00 65.62 100 ARG A CA 1
ATOM 786 C C . ARG A 1 100 ? -2.617 2.443 16.849 1.00 65.62 100 ARG A C 1
ATOM 788 O O . ARG A 1 100 ? -3.732 2.918 17.052 1.00 65.62 100 ARG A O 1
ATOM 795 N N . ALA A 1 101 ? -2.407 1.164 16.534 1.00 56.00 101 ALA A N 1
ATOM 796 C CA . ALA A 1 101 ? -3.453 0.144 16.456 1.00 56.00 101 ALA A CA 1
ATOM 797 C C . ALA A 1 101 ? -3.786 -0.439 17.836 1.00 56.00 101 ALA A C 1
ATOM 799 O O . ALA A 1 101 ? -2.835 -0.657 18.621 1.00 56.00 101 ALA A O 1
#